Protein AF-A0A0K6II44-F1 (afdb_monomer_lite)

Structure (mmCIF, N/CA/C/O backbone):
data_AF-A0A0K6II44-F1
#
_entry.id   AF-A0A0K6II44-F1
#
loop_
_atom_site.group_PDB
_atom_site.id
_atom_site.type_symbol
_atom_site.label_atom_id
_atom_site.label_alt_id
_atom_site.label_comp_id
_atom_site.label_asym_id
_atom_site.label_entity_id
_atom_site.label_seq_id
_atom_site.pdbx_PDB_ins_code
_atom_site.Cartn_x
_atom_site.Cartn_y
_atom_site.Cartn_z
_atom_site.occupancy
_atom_site.B_iso_or_equiv
_atom_site.auth_seq_id
_atom_site.auth_comp_id
_atom_site.auth_asym_id
_atom_site.auth_atom_id
_atom_site.pdbx_PDB_model_num
ATOM 1 N N . MET A 1 1 ? 29.508 13.859 -15.731 1.00 50.69 1 MET A N 1
ATOM 2 C CA . MET A 1 1 ? 28.636 12.858 -16.375 1.00 50.69 1 MET A CA 1
ATOM 3 C C . MET A 1 1 ? 28.222 11.872 -15.306 1.00 50.69 1 MET A C 1
ATOM 5 O O . MET A 1 1 ? 29.061 11.521 -14.484 1.00 50.69 1 MET A O 1
ATOM 9 N N . SER A 1 2 ? 26.933 11.560 -15.214 1.00 66.50 2 SER A N 1
ATOM 10 C CA . SER A 1 2 ? 26.375 10.743 -14.136 1.00 66.50 2 SER A CA 1
ATOM 11 C C . SER A 1 2 ? 26.191 9.315 -14.628 1.00 66.50 2 SER A C 1
ATOM 13 O O . SER A 1 2 ? 25.327 9.045 -15.466 1.00 66.50 2 SER A O 1
ATOM 15 N N . ASP A 1 3 ? 27.008 8.420 -14.088 1.00 74.88 3 ASP A N 1
ATOM 16 C CA . ASP A 1 3 ? 26.743 6.989 -14.090 1.00 74.88 3 ASP A CA 1
ATOM 17 C C . ASP A 1 3 ? 25.509 6.714 -13.224 1.00 74.88 3 ASP A C 1
ATOM 19 O O . ASP A 1 3 ? 25.262 7.402 -12.225 1.00 74.88 3 ASP A O 1
ATOM 23 N N . PHE A 1 4 ? 24.697 5.733 -13.605 1.00 72.94 4 PHE A N 1
ATOM 24 C CA . PHE A 1 4 ? 23.507 5.372 -12.842 1.00 72.94 4 PHE A CA 1
ATOM 25 C C . PHE A 1 4 ? 23.373 3.867 -12.682 1.00 72.94 4 PHE A C 1
ATOM 27 O O . PHE A 1 4 ? 23.687 3.091 -13.579 1.00 72.94 4 PHE A O 1
ATOM 34 N N . MET A 1 5 ? 22.895 3.475 -11.502 1.00 76.31 5 MET A N 1
ATOM 35 C CA . MET A 1 5 ? 22.726 2.084 -11.121 1.00 76.31 5 MET A CA 1
ATOM 36 C C . MET A 1 5 ? 21.277 1.649 -11.347 1.00 76.31 5 MET A C 1
ATOM 38 O O . MET A 1 5 ? 20.365 2.282 -10.818 1.00 76.31 5 MET A O 1
ATOM 42 N N . ILE A 1 6 ? 21.073 0.575 -12.107 1.00 74.88 6 ILE A N 1
ATOM 43 C CA . ILE A 1 6 ? 19.788 -0.121 -12.257 1.00 74.88 6 ILE A CA 1
ATOM 44 C C . ILE A 1 6 ? 20.033 -1.593 -11.946 1.00 74.88 6 ILE A C 1
ATOM 46 O O . ILE A 1 6 ? 20.929 -2.196 -12.532 1.00 74.88 6 ILE A O 1
ATOM 50 N N . ASP A 1 7 ? 19.265 -2.167 -11.016 1.00 73.38 7 ASP A N 1
ATOM 51 C CA . ASP A 1 7 ? 19.401 -3.568 -10.582 1.00 73.38 7 ASP A CA 1
ATOM 52 C C . ASP A 1 7 ? 20.860 -3.976 -10.253 1.00 73.38 7 ASP A C 1
ATOM 54 O O . ASP A 1 7 ? 21.304 -5.084 -10.550 1.00 73.38 7 ASP A O 1
ATOM 58 N N . GLY A 1 8 ? 21.637 -3.056 -9.668 1.00 75.69 8 GLY A N 1
ATOM 59 C CA . GLY A 1 8 ? 23.044 -3.282 -9.309 1.00 75.69 8 GLY A CA 1
ATOM 60 C C . GLY A 1 8 ? 24.048 -3.176 -10.465 1.00 75.69 8 GLY A C 1
ATOM 61 O O . GLY A 1 8 ? 25.245 -3.330 -10.237 1.00 75.69 8 GLY A O 1
ATOM 62 N N . GLN A 1 9 ? 23.601 -2.883 -11.688 1.00 79.88 9 GLN A N 1
ATOM 63 C CA . GLN A 1 9 ? 24.473 -2.614 -12.832 1.00 79.88 9 GLN A CA 1
ATOM 64 C C . GLN A 1 9 ? 24.636 -1.116 -13.059 1.00 79.88 9 GLN A C 1
ATOM 66 O O . GLN A 1 9 ? 23.660 -0.368 -13.024 1.00 79.88 9 GLN A O 1
ATOM 71 N N . ILE A 1 10 ? 25.875 -0.693 -13.304 1.00 81.88 10 ILE A N 1
ATOM 72 C CA . ILE A 1 10 ? 26.215 0.695 -13.608 1.00 81.88 10 ILE A CA 1
ATOM 73 C C . ILE A 1 10 ? 26.150 0.898 -15.119 1.00 81.88 10 ILE A C 1
ATOM 75 O O . ILE A 1 10 ? 26.803 0.186 -15.879 1.00 81.88 10 ILE A O 1
ATOM 79 N N . TYR A 1 11 ? 25.394 1.904 -15.535 1.00 79.88 11 TYR A N 1
ATOM 80 C CA . TYR A 1 11 ? 25.265 2.324 -16.920 1.00 79.88 11 TYR A CA 1
ATOM 81 C C . TYR A 1 11 ? 25.778 3.755 -17.064 1.00 79.88 11 TYR A C 1
ATOM 83 O O . TYR A 1 11 ? 25.429 4.635 -16.273 1.00 79.88 11 TYR A O 1
ATOM 91 N N . SER A 1 12 ? 26.590 3.992 -18.094 1.00 82.06 12 SER A N 1
ATOM 92 C CA . SER A 1 12 ? 27.005 5.344 -18.465 1.00 82.06 12 SER A CA 1
ATOM 93 C C . SER A 1 12 ? 25.918 5.998 -19.320 1.00 82.06 12 SER A C 1
ATOM 95 O O . SER A 1 12 ? 25.410 5.412 -20.277 1.00 82.06 12 SER A O 1
ATOM 97 N N . SER A 1 13 ? 25.548 7.232 -18.982 1.00 73.06 13 SER A N 1
ATOM 98 C CA . SER A 1 13 ? 24.527 7.995 -19.719 1.00 73.06 13 SER A CA 1
ATOM 99 C C . SER A 1 13 ? 24.983 8.441 -21.107 1.00 73.06 13 SER A C 1
ATOM 101 O O . SER A 1 13 ? 24.138 8.804 -21.931 1.00 73.06 13 SER A O 1
ATOM 103 N N . ASP A 1 14 ? 26.285 8.365 -21.379 1.00 76.75 14 ASP A N 1
ATOM 104 C CA . ASP A 1 14 ? 26.897 8.796 -22.634 1.00 76.75 14 ASP A CA 1
ATOM 105 C C . ASP A 1 14 ? 26.778 7.740 -23.737 1.00 76.75 14 ASP A C 1
ATOM 107 O O . ASP A 1 14 ? 26.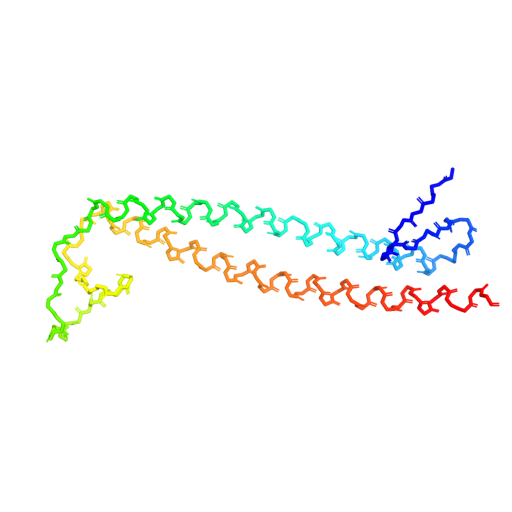788 8.078 -24.919 1.00 76.75 14 ASP A O 1
ATOM 111 N N . VAL A 1 15 ? 26.604 6.470 -23.358 1.00 78.00 15 VAL A N 1
ATOM 112 C CA . VAL A 1 15 ? 26.438 5.350 -24.300 1.00 78.00 15 VAL A CA 1
ATOM 113 C C . VAL A 1 15 ? 24.972 5.002 -24.565 1.00 78.00 15 VAL A C 1
ATOM 115 O O . VAL A 1 15 ? 24.681 4.181 -25.429 1.00 78.00 15 VAL A O 1
ATOM 118 N N . LEU A 1 16 ? 24.032 5.624 -23.846 1.00 83.06 16 LEU A N 1
ATOM 119 C CA . LEU A 1 16 ? 22.608 5.363 -24.027 1.00 83.06 16 LEU A CA 1
ATOM 120 C C . LEU A 1 16 ? 22.013 6.105 -25.230 1.00 83.06 16 LEU A C 1
ATOM 122 O O . LEU A 1 16 ? 22.192 7.313 -25.410 1.00 83.06 16 LEU A O 1
ATOM 126 N N . THR A 1 17 ? 21.154 5.403 -25.968 1.00 89.25 17 THR A N 1
ATOM 127 C CA . THR A 1 17 ? 20.250 6.034 -26.938 1.00 89.25 17 THR A CA 1
ATOM 128 C C . THR A 1 17 ? 19.226 6.935 -26.240 1.00 89.25 17 THR A C 1
ATOM 130 O O . THR A 1 17 ? 18.999 6.843 -25.031 1.00 89.25 17 THR A O 1
ATOM 133 N N . GLU A 1 18 ? 18.571 7.816 -26.997 1.00 89.12 18 GLU A N 1
ATOM 134 C CA . GLU A 1 18 ? 17.443 8.608 -26.487 1.00 89.12 18 GLU A CA 1
ATOM 135 C C . GLU A 1 18 ? 16.313 7.714 -25.950 1.00 89.12 18 GLU A C 1
ATOM 137 O O . GLU A 1 18 ? 15.789 7.959 -24.863 1.00 89.12 18 GLU A O 1
ATOM 142 N N . HIS A 1 19 ? 16.010 6.618 -26.652 1.00 90.50 19 HIS A N 1
ATOM 143 C CA . HIS A 1 19 ? 15.007 5.648 -26.223 1.00 90.50 19 HIS A CA 1
ATOM 144 C C . HIS A 1 19 ? 15.385 4.978 -24.892 1.00 90.50 19 HIS A C 1
ATOM 146 O O . HIS A 1 19 ? 14.587 4.973 -23.954 1.00 90.50 19 HIS A O 1
ATOM 152 N N . SER A 1 20 ? 16.627 4.499 -24.762 1.00 89.44 20 SER A N 1
ATOM 153 C CA . SER A 1 20 ? 17.129 3.907 -23.515 1.00 89.44 20 SER A CA 1
ATOM 154 C C . SER A 1 20 ? 17.127 4.917 -22.360 1.00 89.44 20 SER A C 1
ATOM 156 O O . SER A 1 20 ? 16.807 4.559 -21.229 1.00 89.44 20 SER A O 1
ATOM 158 N N . ARG A 1 21 ? 17.424 6.199 -22.628 1.00 89.56 21 ARG A N 1
ATOM 159 C CA . ARG A 1 21 ? 17.320 7.275 -21.625 1.00 89.56 21 ARG A CA 1
ATOM 160 C C . ARG A 1 21 ? 15.881 7.524 -21.184 1.00 89.56 21 ARG A C 1
ATOM 162 O O . ARG A 1 21 ? 15.647 7.705 -19.992 1.00 89.56 21 ARG A O 1
ATOM 169 N N . SER A 1 22 ? 14.924 7.508 -22.107 1.00 92.06 22 SER A N 1
ATOM 170 C CA . SER A 1 22 ? 13.502 7.649 -21.776 1.00 92.06 22 SER A CA 1
ATOM 171 C C . SER A 1 22 ? 13.020 6.507 -20.871 1.00 92.06 22 SER A C 1
ATOM 173 O O . SER A 1 22 ? 12.429 6.766 -19.824 1.00 92.06 22 SER A O 1
ATOM 175 N N . LEU A 1 23 ? 13.370 5.259 -21.202 1.00 92.75 23 LEU A N 1
ATOM 176 C CA . LEU A 1 23 ? 13.047 4.082 -20.386 1.00 92.75 23 LEU A CA 1
ATOM 177 C C . LEU A 1 23 ? 13.699 4.130 -18.998 1.00 92.75 23 LEU A C 1
ATOM 179 O O . LEU A 1 23 ? 13.052 3.815 -18.003 1.00 92.75 23 LEU A O 1
ATOM 183 N N . MET A 1 24 ? 14.954 4.582 -18.909 1.00 90.50 24 MET A N 1
ATOM 184 C CA . MET A 1 24 ? 15.638 4.809 -17.632 1.00 90.50 24 MET A CA 1
ATOM 185 C C . MET A 1 24 ? 14.885 5.823 -16.757 1.00 90.50 24 MET A C 1
ATOM 187 O O . MET A 1 24 ? 14.714 5.599 -15.559 1.00 90.50 24 MET A O 1
ATOM 191 N N . LEU A 1 25 ? 14.445 6.948 -17.329 1.00 91.44 25 LEU A N 1
ATOM 192 C CA . LEU A 1 25 ? 13.685 7.959 -16.588 1.00 91.44 25 LEU A CA 1
ATOM 193 C C . LEU A 1 25 ? 12.329 7.415 -16.125 1.00 91.44 25 LEU A C 1
ATOM 195 O O . LEU A 1 25 ? 11.955 7.636 -14.975 1.00 91.44 25 LEU A O 1
ATOM 199 N N . ALA A 1 26 ? 11.633 6.663 -16.980 1.00 94.44 26 ALA A N 1
ATOM 200 C CA . ALA A 1 26 ? 10.371 6.013 -16.637 1.00 94.44 26 ALA A CA 1
ATOM 201 C C . ALA A 1 26 ? 10.539 4.980 -15.508 1.00 94.44 26 ALA A C 1
ATOM 203 O O . ALA A 1 26 ? 9.733 4.940 -14.579 1.00 94.44 26 ALA A O 1
ATOM 204 N N . LEU A 1 27 ? 11.623 4.196 -15.539 1.00 93.50 27 LEU A N 1
ATOM 205 C CA . LEU A 1 27 ? 11.961 3.251 -14.477 1.00 93.50 27 LEU A CA 1
ATOM 206 C C . LEU A 1 27 ? 12.195 3.967 -13.142 1.00 93.50 27 LEU A C 1
ATOM 208 O O . LEU A 1 27 ? 11.603 3.587 -12.136 1.00 93.50 27 LEU A O 1
ATOM 212 N N . ARG A 1 28 ? 13.003 5.034 -13.137 1.00 91.44 28 ARG A N 1
ATOM 213 C CA . ARG A 1 28 ? 13.256 5.838 -11.930 1.00 91.44 28 ARG A CA 1
ATOM 214 C C . ARG A 1 28 ? 11.988 6.460 -11.367 1.00 91.44 28 ARG A C 1
ATOM 216 O O . ARG A 1 28 ? 11.828 6.522 -10.153 1.00 91.44 28 ARG A O 1
ATOM 223 N N . PHE A 1 29 ? 11.103 6.925 -12.242 1.00 94.44 29 PHE A N 1
ATOM 224 C CA . PHE A 1 29 ? 9.811 7.455 -11.830 1.00 94.44 29 PHE A CA 1
ATOM 225 C C . PHE A 1 29 ? 8.974 6.376 -11.130 1.00 94.44 29 PHE A C 1
ATOM 227 O O . PHE A 1 29 ? 8.491 6.608 -10.027 1.00 94.44 29 PHE A O 1
ATOM 234 N N . ALA A 1 30 ? 8.884 5.172 -11.705 1.00 96.25 30 ALA A N 1
ATOM 235 C CA . ALA A 1 30 ? 8.182 4.054 -11.074 1.00 96.25 30 ALA A CA 1
ATOM 236 C C . ALA A 1 30 ? 8.807 3.648 -9.723 1.00 96.25 30 ALA A C 1
ATOM 238 O O . ALA A 1 30 ? 8.089 3.358 -8.771 1.00 96.25 30 ALA A O 1
ATOM 239 N N . GLU A 1 31 ? 10.138 3.664 -9.605 1.00 94.88 31 GLU A N 1
ATOM 240 C CA . GLU A 1 31 ? 10.832 3.390 -8.338 1.00 94.88 31 GLU A CA 1
ATOM 241 C C . GLU A 1 31 ? 10.556 4.455 -7.269 1.00 94.88 31 GLU A C 1
ATOM 243 O O . GLU A 1 31 ? 10.357 4.115 -6.100 1.00 94.88 31 GLU A O 1
ATOM 248 N N . GLN A 1 32 ? 10.496 5.730 -7.661 1.00 96.00 32 GLN A N 1
ATOM 249 C CA . GLN A 1 32 ? 10.133 6.823 -6.764 1.00 96.00 32 GLN A CA 1
ATOM 250 C C . GLN A 1 32 ? 8.682 6.692 -6.280 1.00 96.00 32 GLN A C 1
ATOM 252 O O . GLN A 1 32 ? 8.434 6.802 -5.081 1.00 96.00 32 GLN A O 1
ATOM 257 N N . GLU A 1 33 ? 7.745 6.387 -7.179 1.00 97.75 33 GLU A N 1
ATOM 258 C CA . GLU A 1 33 ? 6.340 6.134 -6.830 1.00 97.75 33 GLU A CA 1
ATOM 259 C C . GLU A 1 33 ? 6.211 4.978 -5.826 1.00 97.75 33 GLU A C 1
ATOM 261 O O . GLU A 1 33 ? 5.551 5.120 -4.797 1.00 97.75 33 GLU A O 1
ATOM 266 N N . ILE A 1 34 ? 6.915 3.861 -6.049 1.00 98.06 34 ILE A N 1
ATOM 267 C CA . ILE A 1 34 ? 6.961 2.732 -5.102 1.00 98.06 34 ILE A CA 1
ATOM 268 C C . ILE A 1 34 ? 7.466 3.182 -3.725 1.00 98.06 34 ILE A C 1
ATOM 270 O O . ILE A 1 34 ? 6.911 2.794 -2.691 1.00 98.06 34 ILE A O 1
ATOM 274 N N . TRP A 1 35 ? 8.527 3.991 -3.685 1.00 97.56 35 TRP A N 1
ATOM 275 C CA . TRP A 1 35 ? 9.071 4.510 -2.432 1.00 97.56 35 TRP A CA 1
ATOM 276 C C . TRP A 1 35 ? 8.059 5.402 -1.699 1.00 97.56 35 TRP A C 1
ATOM 278 O O . TRP A 1 35 ? 7.840 5.234 -0.494 1.00 97.56 35 TRP A O 1
ATOM 288 N N . ASP A 1 36 ? 7.391 6.301 -2.420 1.00 98.19 36 ASP A N 1
ATOM 289 C CA . ASP A 1 36 ? 6.383 7.197 -1.857 1.00 98.19 36 ASP A CA 1
ATOM 290 C C . ASP A 1 36 ? 5.140 6.446 -1.362 1.00 98.19 36 ASP A C 1
ATOM 292 O O . ASP A 1 36 ? 4.627 6.748 -0.277 1.00 98.19 36 ASP A O 1
ATOM 296 N N . ILE A 1 37 ? 4.687 5.427 -2.093 1.00 98.50 37 ILE A N 1
ATOM 297 C CA . ILE A 1 37 ? 3.593 4.544 -1.672 1.00 98.50 37 ILE A CA 1
ATOM 298 C C . ILE A 1 37 ? 3.967 3.821 -0.376 1.00 98.50 37 ILE A C 1
ATOM 300 O O . ILE A 1 37 ? 3.209 3.882 0.592 1.00 98.50 37 ILE A O 1
ATOM 304 N N . ASN A 1 38 ? 5.159 3.225 -0.291 1.00 98.19 38 ASN A N 1
ATOM 305 C CA . ASN A 1 38 ? 5.628 2.562 0.931 1.00 98.19 38 ASN A CA 1
ATOM 306 C C . ASN A 1 38 ? 5.681 3.517 2.132 1.00 98.19 38 ASN A C 1
ATOM 308 O O . ASN A 1 38 ? 5.284 3.159 3.246 1.00 98.19 38 ASN A O 1
ATOM 312 N N . ARG A 1 39 ? 6.118 4.763 1.914 1.00 98.44 39 ARG A N 1
ATOM 313 C CA . ARG A 1 39 ? 6.094 5.802 2.950 1.00 98.44 39 ARG A CA 1
ATOM 314 C C . ARG A 1 39 ? 4.665 6.075 3.426 1.00 98.44 39 ARG A C 1
ATOM 316 O O . ARG A 1 39 ? 4.425 6.145 4.632 1.00 98.44 39 ARG A O 1
ATOM 323 N N . ARG A 1 40 ? 3.710 6.208 2.499 1.00 98.38 40 ARG A N 1
ATOM 324 C CA . ARG A 1 40 ? 2.283 6.425 2.808 1.00 98.38 40 ARG A CA 1
ATOM 325 C C . ARG A 1 40 ? 1.671 5.235 3.547 1.00 98.38 40 ARG A C 1
ATOM 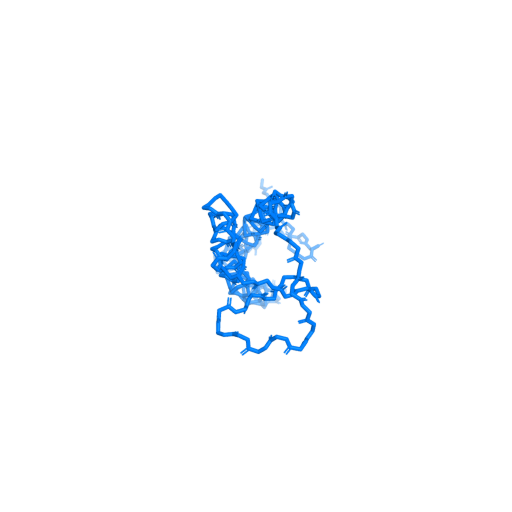327 O O . ARG A 1 40 ? 0.943 5.458 4.512 1.00 98.38 40 ARG A O 1
ATOM 334 N N . VAL A 1 41 ? 2.023 4.002 3.174 1.00 98.31 41 VAL A N 1
ATOM 335 C CA . VAL A 1 41 ? 1.624 2.778 3.890 1.00 98.31 41 VAL A CA 1
ATOM 336 C C . VAL A 1 41 ? 2.101 2.828 5.341 1.00 98.31 41 VAL A C 1
ATOM 338 O O . VAL A 1 41 ? 1.307 2.606 6.253 1.00 98.31 41 VAL A O 1
ATOM 341 N N . GLY A 1 42 ? 3.361 3.201 5.587 1.00 97.62 42 GLY A N 1
ATOM 342 C CA . GLY A 1 42 ? 3.895 3.329 6.949 1.00 97.62 42 GLY A CA 1
ATOM 343 C C . GLY A 1 42 ? 3.137 4.347 7.811 1.00 97.62 42 GLY A C 1
ATOM 344 O O . GLY A 1 42 ? 2.841 4.086 8.983 1.00 97.62 42 GLY A O 1
ATOM 345 N N . VAL A 1 43 ? 2.761 5.489 7.227 1.00 98.00 43 VAL A N 1
ATOM 346 C CA . VAL A 1 43 ? 1.942 6.508 7.905 1.00 98.00 43 VAL A CA 1
ATOM 347 C C . VAL A 1 43 ? 0.542 5.972 8.211 1.00 98.00 43 VAL A C 1
ATOM 349 O O . VAL A 1 43 ? 0.099 6.051 9.359 1.00 98.00 43 VAL A O 1
ATOM 352 N N . ALA A 1 44 ? -0.134 5.386 7.220 1.00 98.00 44 ALA A N 1
ATOM 353 C CA . ALA A 1 44 ? -1.477 4.833 7.383 1.00 98.00 44 ALA A CA 1
ATOM 354 C C . ALA A 1 44 ? -1.504 3.709 8.432 1.00 98.00 44 ALA A C 1
ATOM 356 O O . ALA A 1 44 ? -2.352 3.713 9.322 1.00 98.00 44 ALA A O 1
ATOM 357 N N . GLN A 1 45 ? -0.520 2.807 8.426 1.00 97.75 45 GLN A N 1
ATOM 358 C CA . GLN A 1 45 ? -0.406 1.744 9.425 1.00 97.75 45 GLN A CA 1
ATOM 359 C C . GLN A 1 45 ? -0.205 2.297 10.842 1.00 97.75 45 GLN A C 1
ATOM 361 O O . GLN A 1 45 ? -0.780 1.783 11.803 1.00 97.75 45 GLN A O 1
ATOM 366 N N . THR A 1 46 ? 0.584 3.363 10.989 1.00 98.12 46 THR A N 1
ATOM 367 C CA . THR A 1 46 ? 0.795 4.028 12.283 1.00 98.12 46 THR A CA 1
ATOM 368 C C . THR A 1 46 ? -0.500 4.663 12.798 1.00 98.12 46 THR A C 1
ATOM 370 O O . THR A 1 46 ? -0.854 4.485 13.969 1.00 98.12 46 THR A O 1
ATOM 373 N N . ALA A 1 47 ? -1.244 5.345 11.922 1.00 96.88 47 ALA A N 1
ATOM 374 C CA . ALA A 1 47 ? -2.552 5.909 12.251 1.00 96.88 47 ALA A CA 1
ATOM 375 C C . ALA A 1 47 ? -3.540 4.810 12.668 1.00 96.88 47 ALA A C 1
ATOM 377 O O . ALA A 1 4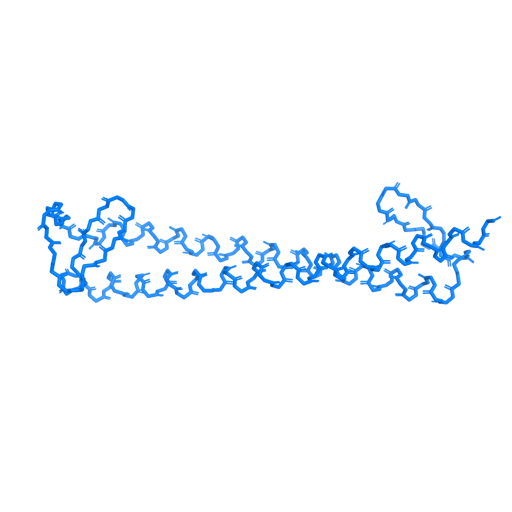7 ? -4.110 4.871 13.760 1.00 96.88 47 ALA A O 1
ATOM 378 N N . ARG A 1 48 ? -3.648 3.743 11.866 1.00 96.81 48 ARG A N 1
ATOM 379 C CA . ARG A 1 48 ? -4.474 2.568 12.161 1.00 96.81 48 ARG A CA 1
ATOM 380 C C . ARG A 1 48 ? -4.165 1.992 13.539 1.00 96.81 48 ARG A C 1
ATOM 382 O O . ARG A 1 48 ? -5.069 1.814 14.350 1.00 96.81 48 ARG A O 1
ATOM 389 N N . ASN A 1 49 ? -2.891 1.728 13.825 1.00 96.19 49 ASN A N 1
ATOM 390 C CA . ASN A 1 49 ? -2.460 1.158 15.102 1.00 96.19 49 ASN A CA 1
ATOM 391 C C . ASN A 1 49 ? -2.820 2.070 16.283 1.00 96.19 49 ASN A C 1
ATOM 393 O O . ASN A 1 49 ? -3.205 1.582 17.346 1.00 96.19 49 ASN A O 1
ATOM 397 N N . THR A 1 50 ? -2.742 3.387 16.086 1.00 97.31 50 THR A N 1
ATOM 398 C CA . THR A 1 50 ? -3.126 4.378 17.097 1.00 97.31 50 THR A CA 1
ATOM 399 C C . THR A 1 50 ? -4.626 4.319 17.376 1.00 97.31 50 THR A C 1
ATOM 401 O O . THR A 1 50 ? -5.024 4.202 18.536 1.00 97.31 50 THR A O 1
ATOM 404 N N . TYR A 1 51 ? -5.465 4.314 16.337 1.00 95.19 51 TYR A N 1
ATOM 405 C CA . TYR A 1 51 ? -6.915 4.190 16.503 1.00 95.19 51 TYR A CA 1
ATOM 406 C C . TYR A 1 51 ? -7.316 2.858 17.137 1.00 95.19 51 TYR A C 1
ATOM 408 O O . TYR A 1 51 ? -8.145 2.846 18.041 1.00 95.19 51 TYR A O 1
ATOM 416 N N . VAL A 1 52 ? -6.677 1.749 16.748 1.00 93.19 52 VAL A N 1
ATOM 417 C CA . VAL A 1 52 ? -6.885 0.426 17.362 1.00 93.19 52 VAL A CA 1
ATOM 418 C C . VAL A 1 52 ? -6.543 0.448 18.853 1.00 93.19 52 VAL A C 1
ATOM 420 O O . VAL A 1 52 ? -7.292 -0.087 19.671 1.00 93.19 52 VAL A O 1
ATOM 423 N N . LEU A 1 53 ? -5.427 1.074 19.232 1.00 94.69 53 LEU A N 1
ATOM 424 C CA . LEU A 1 53 ? -5.004 1.171 20.628 1.00 94.69 53 LEU A CA 1
ATOM 425 C C . LEU A 1 53 ? -6.003 1.967 21.471 1.00 94.69 53 LEU A C 1
ATOM 427 O O . LEU A 1 53 ? -6.285 1.574 22.604 1.00 94.69 53 LEU A O 1
ATOM 431 N N . VAL A 1 54 ? -6.531 3.072 20.939 1.00 94.69 54 VAL A N 1
ATOM 432 C CA . VAL A 1 54 ? -7.537 3.878 21.642 1.00 94.69 54 VAL A CA 1
ATOM 433 C C . VAL A 1 54 ? -8.875 3.146 21.698 1.00 94.69 54 VAL A C 1
ATOM 435 O O . VAL A 1 54 ? -9.440 3.028 22.783 1.00 94.69 54 VAL A O 1
ATOM 438 N N . LEU A 1 55 ? -9.335 2.570 20.583 1.00 92.56 55 LEU A N 1
ATOM 439 C CA . LEU A 1 55 ? -10.577 1.801 20.528 1.00 92.56 55 LEU A CA 1
ATOM 440 C C . LEU A 1 55 ? -10.579 0.680 21.570 1.00 92.56 55 LEU A C 1
ATOM 442 O O . LEU A 1 55 ? -11.526 0.581 22.339 1.00 92.56 55 LEU A O 1
ATOM 446 N N . ASN A 1 56 ? -9.489 -0.084 21.690 1.00 91.00 56 ASN A N 1
ATOM 447 C CA . ASN A 1 56 ? -9.362 -1.157 22.684 1.00 91.00 56 ASN A CA 1
ATOM 448 C C . ASN A 1 56 ? -9.589 -0.706 24.138 1.00 91.00 56 ASN A C 1
ATOM 450 O O . ASN A 1 56 ? -9.998 -1.518 24.964 1.00 91.00 56 ASN A O 1
ATOM 454 N N . LYS A 1 57 ? -9.336 0.569 24.463 1.00 92.19 57 LYS A N 1
ATOM 455 C CA . LYS A 1 57 ? -9.585 1.143 25.798 1.00 92.19 57 LYS A CA 1
ATOM 456 C C . LYS A 1 57 ? -11.037 1.580 26.002 1.00 92.19 57 LYS A C 1
ATOM 458 O O . LYS A 1 57 ? -11.441 1.799 27.139 1.00 92.19 57 LYS A O 1
ATOM 463 N N . LEU A 1 58 ? -11.790 1.737 24.916 1.00 91.81 58 LEU A N 1
ATOM 464 C CA . LEU A 1 58 ? -13.177 2.200 24.897 1.00 91.81 58 LEU A CA 1
ATOM 465 C C . LEU A 1 58 ? -14.179 1.067 24.633 1.00 91.81 58 LEU A C 1
ATOM 467 O O . LEU A 1 58 ? -15.384 1.295 24.727 1.00 91.81 58 LEU A O 1
ATOM 471 N N . LEU A 1 59 ? -13.700 -0.135 24.288 1.00 89.00 59 LEU A N 1
ATOM 472 C CA . LEU A 1 59 ? -14.560 -1.285 24.026 1.00 89.00 59 LEU A CA 1
ATOM 473 C C . LEU A 1 59 ? -15.301 -1.723 25.306 1.00 89.00 59 LEU A C 1
ATOM 475 O O . LEU A 1 59 ? -14.679 -1.836 26.368 1.00 89.00 59 LEU A O 1
ATOM 479 N N . PRO A 1 60 ? -16.610 -2.019 25.213 1.00 86.25 60 PRO A N 1
ATOM 480 C CA . PRO A 1 60 ? -17.387 -2.554 26.324 1.00 86.25 60 PRO A CA 1
ATOM 481 C C . PRO A 1 60 ? -17.009 -4.017 26.611 1.00 86.25 60 PRO A C 1
ATOM 483 O O . PRO A 1 60 ? -16.087 -4.587 26.016 1.00 86.25 60 PRO A O 1
ATOM 486 N N . LYS A 1 61 ? -17.720 -4.660 27.546 1.00 85.38 61 LYS A N 1
ATOM 487 C CA . LYS A 1 61 ? -17.587 -6.111 27.730 1.00 85.38 61 LYS A CA 1
ATOM 488 C C . LYS A 1 61 ? -17.983 -6.818 26.423 1.00 85.38 61 LYS A C 1
ATOM 490 O O . LYS A 1 61 ? -18.999 -6.452 25.843 1.00 85.38 61 LYS A O 1
ATOM 495 N N . PRO A 1 62 ? -17.194 -7.796 25.948 1.00 82.56 62 PRO A N 1
ATOM 496 C CA . PRO A 1 62 ? -17.531 -8.529 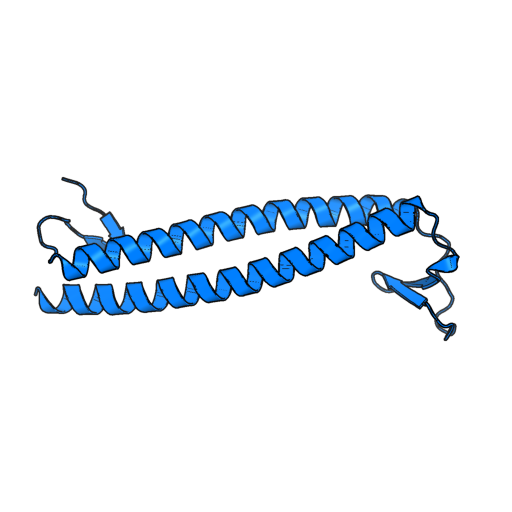24.734 1.00 82.56 62 PRO A CA 1
ATOM 497 C C . PRO A 1 62 ? -18.809 -9.350 24.934 1.00 82.56 62 PRO A C 1
ATOM 499 O O . PRO A 1 62 ? -19.091 -9.807 26.045 1.00 82.56 62 PRO A O 1
ATOM 502 N N . LEU A 1 63 ? -19.542 -9.560 23.844 1.00 81.12 63 LEU A N 1
ATOM 503 C CA . LEU A 1 63 ? -20.697 -10.453 23.804 1.00 81.12 63 LEU A CA 1
ATOM 504 C C . LEU A 1 63 ? -20.257 -11.907 24.000 1.00 81.12 63 LEU A C 1
ATOM 506 O O . LEU A 1 63 ? -19.121 -12.271 23.687 1.00 81.12 63 LEU A O 1
ATOM 510 N N . SER A 1 64 ? -21.171 -12.754 24.477 1.00 76.56 64 SER A N 1
ATOM 511 C CA . SER A 1 64 ? -20.956 -14.203 24.458 1.00 76.56 64 SER A CA 1
ATOM 512 C C . SER A 1 64 ? -20.982 -14.739 23.026 1.00 76.56 64 SER A C 1
ATOM 514 O O . SER A 1 64 ? -21.709 -14.217 22.181 1.00 76.56 64 SER A O 1
ATOM 516 N N . ASP A 1 65 ? -20.250 -15.822 22.763 1.00 69.31 65 ASP A N 1
ATOM 517 C CA . ASP A 1 65 ? -20.076 -16.378 21.413 1.00 69.31 65 ASP A CA 1
ATOM 518 C C . ASP A 1 65 ? -21.389 -16.767 20.701 1.00 69.31 65 ASP A C 1
ATOM 520 O O . ASP A 1 65 ? -21.421 -16.803 19.468 1.00 69.31 65 ASP A O 1
ATOM 524 N N . SER A 1 66 ? -22.472 -16.984 21.460 1.00 62.66 66 SER A N 1
ATOM 525 C CA . SER A 1 66 ? -23.814 -17.365 20.994 1.00 62.66 66 SER A CA 1
ATOM 526 C C . SER A 1 66 ? -24.741 -16.201 20.606 1.00 62.66 66 SER A C 1
ATOM 528 O O . SER A 1 66 ? -25.923 -16.433 20.361 1.00 62.66 66 SER A O 1
ATOM 530 N N . SER A 1 67 ? -24.263 -14.955 20.600 1.00 62.47 67 SER A N 1
ATOM 531 C CA . SER A 1 67 ? -25.090 -13.796 20.242 1.00 62.47 67 SER A CA 1
ATOM 532 C C . SER A 1 67 ? -25.102 -13.571 18.722 1.00 62.47 67 SER A C 1
ATOM 534 O O . SER A 1 67 ? -24.131 -13.052 18.167 1.00 62.47 67 SER A O 1
ATOM 536 N N . ASP A 1 68 ? -26.211 -13.931 18.065 1.00 65.56 68 ASP A N 1
ATOM 537 C CA . ASP A 1 68 ? -26.501 -13.665 16.639 1.00 65.56 68 ASP A CA 1
ATOM 538 C C . ASP A 1 68 ? -27.366 -12.404 16.461 1.00 65.56 68 ASP A C 1
ATOM 540 O O . ASP A 1 68 ? -28.333 -12.358 15.698 1.00 65.56 68 ASP A O 1
ATOM 544 N N . GLU A 1 69 ? -27.044 -11.361 17.219 1.00 69.19 69 GLU A N 1
ATOM 545 C CA . GLU A 1 69 ? -27.755 -10.091 17.133 1.00 69.19 69 GLU A CA 1
ATOM 546 C C . GLU A 1 69 ? -27.340 -9.309 15.873 1.00 69.19 69 GLU A C 1
ATOM 548 O O . GLU A 1 69 ? -26.196 -9.360 15.411 1.00 69.19 69 GLU A O 1
ATOM 553 N N . GLN A 1 70 ? -28.278 -8.568 15.277 1.00 68.06 70 GLN A N 1
ATOM 554 C CA . GLN A 1 70 ? -27.953 -7.695 14.148 1.00 68.06 70 GLN A CA 1
ATOM 555 C C . GLN A 1 70 ? -27.063 -6.537 14.620 1.00 68.06 70 GLN A C 1
ATOM 557 O O . GLN A 1 70 ? -27.311 -5.934 15.660 1.00 68.06 70 GLN A O 1
ATOM 562 N N . GLY A 1 71 ? -26.033 -6.197 13.840 1.00 72.62 71 GLY A N 1
ATOM 563 C CA . GLY A 1 71 ? -25.093 -5.126 14.198 1.00 72.62 71 GLY A CA 1
ATOM 564 C C . GLY A 1 71 ? -23.929 -5.566 15.094 1.00 72.62 71 GLY A C 1
ATOM 565 O O . GLY A 1 71 ? -23.231 -4.712 15.648 1.00 72.62 71 GLY A O 1
ATOM 566 N N . VAL A 1 72 ? -23.697 -6.879 15.213 1.00 80.62 72 VAL A N 1
ATOM 567 C CA . VAL A 1 72 ? -22.492 -7.434 15.835 1.00 80.62 72 VAL A CA 1
ATOM 568 C C . VAL A 1 72 ? -21.265 -7.144 14.967 1.00 80.62 72 VAL A C 1
ATOM 570 O O . VAL A 1 72 ? -21.169 -7.545 13.809 1.00 80.62 72 VAL A O 1
ATOM 573 N N . LEU A 1 73 ? -20.301 -6.454 15.562 1.00 81.75 73 LEU A N 1
ATOM 574 C CA . LEU A 1 73 ? -18.973 -6.198 15.035 1.00 81.75 73 LEU A CA 1
ATOM 575 C C . LEU A 1 73 ? -18.006 -7.237 15.597 1.00 81.75 73 LEU A C 1
ATOM 577 O O . LEU A 1 73 ? -17.999 -7.504 16.799 1.00 81.75 73 LEU A O 1
ATOM 581 N N . THR A 1 74 ? -17.153 -7.788 14.738 1.00 80.50 74 THR A N 1
ATOM 582 C CA . THR A 1 74 ? -16.046 -8.643 15.177 1.00 80.50 74 THR A CA 1
ATOM 583 C C . THR A 1 74 ? -14.765 -7.826 15.175 1.00 80.50 74 THR A C 1
ATOM 585 O O . THR A 1 74 ? -14.371 -7.287 14.142 1.00 80.50 74 THR A O 1
ATOM 588 N N . PHE A 1 75 ? -14.117 -7.726 16.332 1.00 76.31 75 PHE A N 1
ATOM 589 C CA . PHE A 1 75 ? -12.836 -7.048 16.483 1.00 76.31 75 PHE A CA 1
ATOM 590 C C . PHE A 1 75 ? -11.840 -7.993 17.161 1.00 76.31 75 PHE A C 1
ATOM 592 O O . PHE A 1 75 ? -12.012 -8.393 18.316 1.00 76.31 75 PHE A O 1
ATOM 599 N N . GLY A 1 76 ? -10.809 -8.404 16.417 1.00 76.50 76 GLY A N 1
ATOM 600 C CA . GLY A 1 76 ? -9.952 -9.521 16.815 1.00 76.50 76 GLY A CA 1
ATOM 601 C C . GLY A 1 76 ? -10.753 -10.824 16.877 1.00 76.50 76 GLY A C 1
ATOM 602 O O . GLY A 1 76 ? -11.398 -11.201 15.906 1.00 76.50 76 GLY A O 1
ATOM 603 N N . THR A 1 77 ? -10.727 -11.499 18.026 1.00 78.56 77 THR A N 1
ATOM 604 C CA . THR A 1 77 ? -11.512 -12.720 18.285 1.00 78.56 77 THR A CA 1
ATOM 605 C C . THR A 1 77 ? -12.804 -12.459 19.062 1.00 78.56 77 THR A C 1
ATOM 607 O O . THR A 1 77 ? -13.485 -13.405 19.444 1.00 78.56 77 THR A O 1
ATOM 610 N N . LYS A 1 78 ? -13.137 -11.193 19.342 1.00 83.94 78 LYS A N 1
ATOM 611 C CA . LYS A 1 78 ? -14.261 -10.810 20.206 1.00 83.94 78 LYS A CA 1
ATOM 612 C C . LYS A 1 78 ? -15.381 -10.153 19.404 1.00 83.94 78 LYS A C 1
ATOM 614 O O . LYS A 1 78 ? -15.124 -9.442 18.431 1.00 83.94 78 LYS A O 1
ATOM 619 N N . LYS A 1 79 ? -16.619 -10.371 19.849 1.00 84.81 79 LYS A N 1
ATOM 620 C CA . LYS A 1 79 ? -17.842 -9.792 19.281 1.00 84.81 79 LYS A CA 1
ATOM 621 C C . LYS A 1 79 ? -18.353 -8.643 20.155 1.00 84.81 79 LYS A C 1
ATOM 623 O O . LYS A 1 79 ? -18.315 -8.739 21.381 1.00 84.81 79 LYS A O 1
ATOM 628 N N . TYR A 1 80 ? -18.845 -7.581 19.527 1.00 84.44 80 TYR A N 1
ATOM 629 C CA . TYR A 1 80 ? -19.361 -6.373 20.181 1.00 84.44 80 TYR A CA 1
ATOM 630 C C . TYR A 1 80 ? -20.603 -5.867 19.455 1.00 84.44 80 TYR A C 1
ATOM 632 O O . TYR A 1 80 ? -20.654 -5.940 18.232 1.00 84.44 80 TYR A O 1
ATOM 640 N N . LEU A 1 81 ? -21.577 -5.298 20.161 1.00 86.12 81 LEU A N 1
ATOM 641 C CA . LEU A 1 81 ? -22.677 -4.583 19.512 1.00 86.12 81 LEU A CA 1
ATOM 642 C C . LEU A 1 81 ? -22.249 -3.154 19.195 1.00 86.12 81 LEU A C 1
ATOM 644 O O . LEU A 1 81 ? -21.796 -2.428 20.080 1.00 86.12 81 LEU A O 1
ATOM 648 N N . ARG A 1 82 ? -22.450 -2.707 17.950 1.00 83.25 82 ARG A N 1
ATOM 649 C CA . ARG A 1 82 ? -22.163 -1.309 17.584 1.00 83.25 82 ARG A CA 1
ATOM 650 C C . ARG A 1 82 ? -22.982 -0.308 18.407 1.00 83.25 82 ARG A C 1
ATOM 652 O O . ARG A 1 82 ? -22.479 0.761 18.732 1.00 83.25 82 ARG A O 1
ATOM 659 N N . SER A 1 83 ? -24.218 -0.661 18.763 1.00 85.25 83 SER A N 1
ATOM 660 C CA . SER A 1 83 ? -25.112 0.161 19.592 1.00 85.25 83 SER A CA 1
ATOM 661 C C . SER A 1 83 ? -24.625 0.350 21.029 1.00 85.25 83 SER A C 1
ATOM 663 O O . SER A 1 83 ? -25.045 1.295 21.687 1.00 85.25 83 SER A O 1
ATOM 665 N N . GLU A 1 84 ? -23.750 -0.530 21.519 1.00 87.12 84 GLU A N 1
ATOM 666 C CA . GLU A 1 84 ? -23.153 -0.431 22.855 1.00 87.12 84 GLU A CA 1
ATOM 667 C C . GLU A 1 84 ? -21.833 0.350 22.855 1.00 87.12 84 GLU A C 1
ATOM 669 O O . GLU A 1 84 ? -21.280 0.647 23.916 1.00 87.12 84 GLU A O 1
ATOM 674 N N . LEU A 1 85 ? -21.311 0.690 21.673 1.00 88.56 85 LEU A N 1
ATOM 675 C CA . LEU A 1 85 ? -20.129 1.529 21.556 1.00 88.56 85 LEU A CA 1
ATOM 676 C C . LEU A 1 85 ? -20.484 2.981 21.874 1.00 88.56 85 LEU A C 1
ATOM 678 O O . LEU A 1 85 ? -21.484 3.521 21.400 1.00 88.56 85 LEU A O 1
ATOM 682 N N . SER A 1 86 ? -19.606 3.646 22.625 1.00 92.25 86 SER A N 1
ATOM 683 C CA . SER A 1 86 ? -19.691 5.093 22.807 1.00 92.25 86 SER A CA 1
ATOM 684 C C . SER A 1 86 ? -19.533 5.829 21.470 1.00 92.25 86 SER A C 1
ATOM 686 O O . SER A 1 86 ? -19.027 5.281 20.486 1.00 92.25 86 SER A O 1
ATOM 688 N N . GLU A 1 87 ? -19.936 7.100 21.426 1.00 93.19 87 GLU A N 1
ATOM 689 C CA . GLU A 1 87 ? -19.716 7.948 20.247 1.00 93.19 87 GLU A CA 1
ATOM 690 C C . GLU A 1 87 ? -18.223 8.014 19.877 1.00 93.19 87 GLU A C 1
ATOM 692 O O . GLU A 1 87 ? -17.860 7.894 18.710 1.00 93.19 87 GLU A O 1
ATOM 697 N N . GLU A 1 88 ? -17.348 8.113 20.880 1.00 93.50 88 GLU A N 1
ATOM 698 C CA . GLU A 1 88 ? -15.897 8.147 20.680 1.00 93.50 88 GLU A CA 1
ATOM 699 C C . GLU A 1 88 ? -15.348 6.815 20.147 1.00 93.50 88 GLU A C 1
ATOM 701 O O . GLU A 1 88 ? -14.526 6.795 19.231 1.00 93.50 88 GLU A O 1
ATOM 706 N N . ALA A 1 89 ? -15.843 5.681 20.656 1.00 92.56 89 ALA A N 1
ATOM 707 C CA . ALA A 1 89 ? -15.482 4.367 20.129 1.00 92.56 89 ALA A CA 1
ATOM 708 C C . ALA A 1 89 ? -15.930 4.205 18.666 1.00 92.56 89 ALA A C 1
ATOM 710 O O . ALA A 1 89 ? -15.169 3.690 17.847 1.00 92.56 89 ALA A O 1
ATOM 711 N N . ASN A 1 90 ? -17.125 4.694 18.317 1.00 91.00 90 ASN A N 1
ATOM 712 C CA . ASN A 1 90 ? -17.606 4.695 16.935 1.00 91.00 90 ASN A CA 1
ATOM 713 C C . ASN A 1 90 ? -16.713 5.543 16.016 1.00 91.00 90 ASN A C 1
ATOM 715 O O . ASN A 1 90 ? -16.341 5.067 14.948 1.00 91.00 90 ASN A O 1
ATOM 719 N N . LYS A 1 91 ? -16.285 6.739 16.445 1.00 94.44 91 LYS A N 1
ATOM 720 C CA . LYS A 1 91 ? -15.359 7.583 15.663 1.00 94.44 91 LYS A CA 1
ATOM 721 C C . LYS A 1 91 ? -14.040 6.875 15.363 1.00 94.44 91 LYS A C 1
ATOM 723 O O . LYS A 1 91 ? -13.559 6.922 14.233 1.00 94.44 91 LYS A O 1
ATOM 728 N N . HIS A 1 92 ? -13.454 6.198 16.351 1.00 93.94 92 HIS A N 1
ATOM 729 C CA . HIS A 1 92 ? -12.219 5.442 16.138 1.00 93.94 92 HIS A CA 1
ATOM 730 C C . HIS A 1 92 ? -12.418 4.213 15.253 1.00 93.94 92 HIS A C 1
ATOM 732 O O . HIS A 1 92 ? -11.548 3.918 14.438 1.00 93.94 92 HIS A O 1
ATOM 738 N N . LEU A 1 93 ? -13.550 3.517 15.380 1.00 91.56 93 LEU A N 1
ATOM 739 C CA . LEU A 1 93 ? -13.898 2.419 14.484 1.00 91.56 93 LEU A CA 1
ATOM 740 C C . LEU A 1 93 ? -14.008 2.904 13.034 1.00 91.56 93 LEU A C 1
ATOM 742 O O . LEU A 1 93 ? -13.397 2.309 12.151 1.00 91.56 93 LEU A O 1
ATOM 746 N N . ASP A 1 94 ? -14.732 3.996 12.794 1.00 92.00 94 ASP A N 1
ATOM 747 C CA . ASP A 1 94 ? -14.878 4.566 11.454 1.00 92.00 94 ASP A CA 1
ATOM 748 C C . ASP A 1 94 ? -13.518 5.016 10.896 1.00 92.00 94 ASP A C 1
ATOM 750 O O . ASP A 1 94 ? -13.191 4.715 9.750 1.00 92.00 94 ASP A O 1
ATOM 754 N N . ALA A 1 95 ? -12.662 5.627 11.722 1.00 95.56 95 ALA A N 1
ATOM 755 C CA . ALA A 1 95 ? -11.301 5.985 11.325 1.00 95.56 95 ALA A CA 1
ATOM 756 C C . ALA A 1 95 ? -10.437 4.761 10.959 1.00 95.56 95 ALA A C 1
ATOM 758 O O . ALA A 1 95 ? -9.654 4.829 10.010 1.00 95.56 95 ALA A O 1
ATOM 759 N N . ILE A 1 96 ? -10.580 3.633 11.669 1.00 94.44 96 ILE A N 1
ATOM 760 C CA . ILE A 1 96 ? -9.915 2.367 11.313 1.00 94.44 96 ILE A CA 1
ATOM 761 C C . ILE A 1 96 ? -10.411 1.878 9.954 1.00 94.44 96 ILE A C 1
ATOM 763 O O . ILE A 1 96 ? -9.586 1.561 9.104 1.00 94.44 96 ILE A O 1
ATOM 767 N N . LEU A 1 97 ? -11.727 1.857 9.727 1.00 92.56 97 LEU A N 1
ATOM 768 C CA . LEU A 1 97 ? -12.313 1.389 8.468 1.00 92.56 97 LEU A CA 1
ATOM 769 C C . LEU A 1 97 ? -11.872 2.244 7.274 1.00 92.56 97 LEU A C 1
ATOM 771 O O . LEU A 1 97 ? -11.527 1.702 6.226 1.00 92.56 97 LEU A O 1
ATOM 775 N N . GLU A 1 98 ? -11.836 3.567 7.425 1.00 95.50 98 GLU A N 1
ATOM 776 C CA . GLU A 1 98 ? -11.328 4.462 6.378 1.00 95.50 98 GLU A CA 1
ATOM 777 C C . GLU A 1 98 ? -9.823 4.277 6.143 1.00 95.50 98 GLU A C 1
ATOM 779 O O . GLU A 1 98 ? -9.363 4.271 5.000 1.00 95.50 98 GLU A O 1
ATOM 784 N N . THR A 1 99 ? -9.047 4.048 7.206 1.00 96.69 99 THR A N 1
ATOM 785 C CA . THR A 1 99 ? -7.614 3.753 7.067 1.00 96.69 99 THR A CA 1
ATOM 786 C C . THR A 1 99 ? -7.382 2.403 6.381 1.00 96.69 99 THR A C 1
ATOM 788 O O . THR A 1 99 ? -6.465 2.288 5.572 1.00 96.69 99 THR A O 1
ATOM 791 N N . ASP A 1 100 ? -8.225 1.401 6.640 1.00 96.12 100 ASP A N 1
ATOM 792 C CA . ASP A 1 100 ? -8.164 0.089 5.988 1.00 96.12 100 ASP A CA 1
ATOM 793 C C . ASP A 1 100 ? -8.477 0.190 4.490 1.00 96.12 100 ASP A C 1
ATOM 795 O O . ASP A 1 100 ? -7.771 -0.406 3.676 1.00 96.12 100 ASP A O 1
ATOM 799 N N . LYS A 1 101 ? -9.457 1.018 4.102 1.00 96.88 101 LYS A N 1
ATOM 800 C CA . LYS A 1 101 ? -9.710 1.337 2.685 1.00 96.88 101 LYS A CA 1
ATOM 801 C C . LYS A 1 101 ? -8.508 2.016 2.031 1.00 96.88 101 LYS A C 1
ATOM 803 O O . LYS A 1 101 ? -8.132 1.651 0.921 1.00 96.88 101 LYS A O 1
ATOM 808 N N . LEU A 1 102 ? -7.892 2.985 2.712 1.00 97.56 102 LEU A N 1
ATOM 809 C CA . LEU A 1 102 ? -6.699 3.663 2.205 1.00 97.56 102 LEU A CA 1
ATOM 810 C C . LEU A 1 102 ? -5.525 2.690 2.031 1.00 97.56 102 LEU A C 1
ATOM 812 O O . LEU A 1 102 ? -4.829 2.758 1.024 1.00 97.56 102 LEU A O 1
ATOM 816 N N . LEU A 1 103 ? -5.302 1.790 2.991 1.00 97.94 103 LEU A N 1
ATOM 817 C CA . LEU A 1 103 ? -4.256 0.770 2.900 1.00 97.94 103 LEU A CA 1
ATOM 818 C C . LEU A 1 103 ? -4.485 -0.169 1.711 1.00 97.94 103 LEU A C 1
ATOM 820 O O . LEU A 1 103 ? -3.534 -0.449 0.988 1.00 97.94 103 LEU A O 1
ATOM 824 N N . ALA A 1 104 ? -5.730 -0.592 1.474 1.00 97.62 104 ALA A N 1
ATOM 825 C CA . ALA A 1 104 ? -6.078 -1.393 0.304 1.00 97.62 104 ALA A CA 1
ATOM 826 C C . ALA A 1 104 ? -5.784 -0.642 -1.006 1.00 97.62 104 ALA A C 1
ATOM 828 O O . ALA A 1 104 ? -5.092 -1.172 -1.870 1.00 97.62 104 ALA A O 1
ATOM 829 N N . GLN A 1 105 ? -6.201 0.625 -1.114 1.00 98.06 105 GLN A N 1
ATOM 830 C CA . GLN A 1 105 ? -5.917 1.445 -2.296 1.00 98.06 105 GLN A CA 1
ATOM 831 C C . GLN A 1 105 ? -4.412 1.618 -2.539 1.00 98.06 105 GLN A C 1
ATOM 833 O O . GLN A 1 105 ? -3.947 1.505 -3.667 1.00 98.06 105 GLN A O 1
ATOM 838 N N . LEU A 1 106 ? -3.630 1.872 -1.485 1.00 98.31 106 LEU A N 1
ATOM 839 C CA . LEU A 1 106 ? -2.175 1.994 -1.599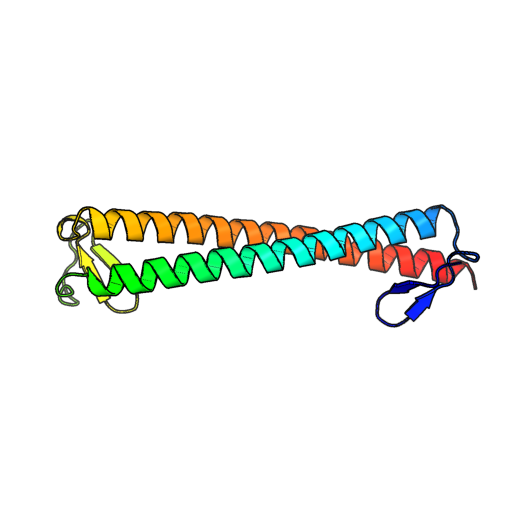 1.00 98.31 106 LEU A CA 1
ATOM 840 C C . LEU A 1 106 ? -1.521 0.691 -2.073 1.00 98.31 106 LEU A C 1
ATOM 842 O O . LEU A 1 106 ? -0.498 0.734 -2.750 1.00 98.31 106 LEU A O 1
ATOM 846 N N . GLN A 1 107 ? -2.092 -0.459 -1.717 1.00 97.62 107 GLN A N 1
ATOM 847 C CA . GLN A 1 107 ? -1.608 -1.756 -2.172 1.00 97.62 107 GLN A CA 1
ATOM 848 C C . GLN A 1 107 ? -1.919 -1.996 -3.657 1.00 97.62 107 GLN A C 1
ATOM 850 O O . GLN A 1 107 ? -1.069 -2.530 -4.372 1.00 97.62 107 GLN A O 1
ATOM 855 N N . ASP A 1 108 ? -3.076 -1.539 -4.137 1.00 98.12 108 ASP A N 1
ATOM 856 C CA . ASP A 1 108 ? -3.404 -1.548 -5.567 1.00 98.12 108 ASP A CA 1
ATOM 857 C C . ASP A 1 108 ? -2.470 -0.612 -6.356 1.00 98.12 108 ASP A C 1
ATOM 859 O O . ASP A 1 108 ? -1.893 -1.012 -7.372 1.00 98.12 108 ASP A O 1
ATOM 863 N N . ASP A 1 109 ? -2.244 0.606 -5.851 1.00 97.88 109 ASP A N 1
ATOM 864 C CA . ASP A 1 109 ? -1.317 1.577 -6.446 1.00 97.88 109 ASP A CA 1
ATOM 865 C C . ASP A 1 109 ? 0.114 1.009 -6.510 1.00 97.88 109 ASP A C 1
ATOM 867 O O . ASP A 1 109 ? 0.811 1.161 -7.518 1.00 97.88 109 ASP A O 1
ATOM 871 N N . TYR A 1 110 ? 0.547 0.305 -5.455 1.00 98.19 110 TYR A N 1
ATOM 872 C CA . TYR A 1 110 ? 1.845 -0.371 -5.418 1.00 98.19 110 TYR A CA 1
ATOM 873 C C . TYR A 1 110 ? 1.966 -1.404 -6.540 1.00 98.19 110 TYR A C 1
ATOM 875 O O . TYR A 1 110 ? 2.961 -1.404 -7.263 1.00 98.19 110 TYR A O 1
ATOM 883 N N . ALA A 1 111 ? 0.953 -2.258 -6.719 1.00 97.94 111 ALA A N 1
ATOM 884 C CA . ALA A 1 111 ? 0.961 -3.294 -7.750 1.00 97.94 111 ALA A CA 1
ATOM 885 C C . ALA A 1 111 ? 1.038 -2.701 -9.169 1.00 97.94 111 ALA A C 1
ATOM 887 O O . ALA A 1 111 ? 1.729 -3.238 -10.044 1.00 97.94 111 ALA A O 1
ATOM 888 N N . 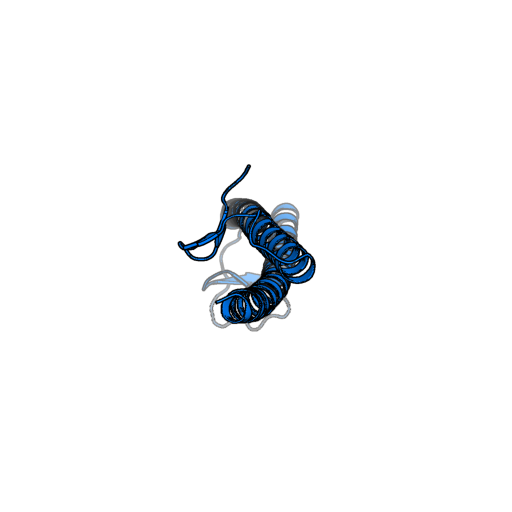ILE A 1 112 ? 0.377 -1.561 -9.400 1.00 97.88 112 ILE A N 1
ATOM 889 C CA . ILE A 1 112 ? 0.470 -0.817 -10.663 1.00 97.88 112 ILE A CA 1
ATOM 890 C C . ILE A 1 112 ? 1.898 -0.299 -10.877 1.00 97.88 112 ILE A C 1
ATOM 892 O O . ILE A 1 112 ? 2.482 -0.521 -11.942 1.00 97.88 112 ILE A O 1
ATOM 896 N N . ALA A 1 113 ? 2.479 0.360 -9.872 1.00 97.88 113 ALA A N 1
ATOM 897 C CA . ALA A 1 113 ? 3.826 0.915 -9.964 1.00 97.88 113 ALA A CA 1
ATOM 898 C C . ALA A 1 113 ? 4.896 -0.181 -10.130 1.00 97.88 113 ALA A C 1
ATOM 900 O O . ALA A 1 113 ? 5.825 -0.027 -10.925 1.00 97.88 113 ALA A O 1
ATOM 901 N N . GLU A 1 114 ? 4.738 -1.322 -9.456 1.00 97.19 114 GLU A N 1
ATOM 902 C CA . GLU A 1 114 ? 5.607 -2.491 -9.602 1.00 97.19 114 GLU A CA 1
ATOM 903 C C . GLU A 1 114 ? 5.524 -3.085 -11.013 1.00 97.19 114 GLU A C 1
ATOM 905 O O . GLU A 1 114 ? 6.553 -3.371 -11.632 1.00 97.19 114 GLU A O 1
ATOM 910 N N . THR A 1 115 ? 4.315 -3.197 -11.569 1.00 98.06 115 THR A N 1
ATOM 911 C CA . THR A 1 115 ? 4.113 -3.647 -12.953 1.00 98.06 115 THR A CA 1
ATOM 912 C C . THR A 1 115 ? 4.796 -2.700 -13.940 1.00 98.06 115 THR A C 1
ATOM 914 O O . THR A 1 115 ? 5.509 -3.150 -14.840 1.00 98.06 115 THR A O 1
ATOM 917 N N . ALA A 1 116 ? 4.642 -1.385 -13.751 1.00 96.69 116 ALA A N 1
ATOM 918 C CA . ALA A 1 116 ? 5.314 -0.381 -14.570 1.00 96.69 116 ALA A CA 1
ATOM 919 C C . ALA A 1 116 ? 6.844 -0.500 -14.464 1.00 96.69 116 ALA A C 1
ATOM 921 O O . ALA A 1 116 ? 7.529 -0.565 -15.487 1.00 96.69 116 ALA A O 1
ATOM 922 N N . ARG A 1 117 ? 7.382 -0.622 -13.242 1.00 96.38 117 ARG A N 1
ATOM 923 C CA . ARG A 1 117 ? 8.813 -0.848 -12.989 1.00 96.38 117 ARG A CA 1
ATOM 924 C C . ARG A 1 117 ? 9.317 -2.089 -13.727 1.00 96.38 117 ARG A C 1
ATOM 926 O O . ARG A 1 117 ? 10.360 -2.031 -14.376 1.00 96.38 117 ARG A O 1
ATOM 933 N N . ALA A 1 118 ? 8.585 -3.200 -13.660 1.00 95.38 118 ALA A N 1
ATOM 934 C CA . ALA A 1 118 ? 8.965 -4.450 -14.313 1.00 95.38 118 ALA A CA 1
ATOM 935 C C . ALA A 1 118 ? 9.008 -4.315 -15.844 1.00 95.38 118 ALA A C 1
ATOM 937 O O . ALA A 1 118 ? 9.966 -4.770 -16.475 1.00 95.38 118 ALA A O 1
ATOM 938 N N . ILE A 1 119 ? 8.007 -3.658 -16.439 1.00 96.38 119 ILE A N 1
ATOM 939 C CA . ILE A 1 119 ? 7.943 -3.414 -17.886 1.00 96.38 119 ILE A CA 1
ATOM 940 C C . ILE A 1 119 ? 9.094 -2.505 -18.327 1.00 96.38 119 ILE A C 1
ATOM 942 O O . ILE A 1 119 ? 9.871 -2.896 -19.197 1.00 96.38 119 ILE A O 1
ATOM 946 N N . TYR A 1 120 ? 9.267 -1.342 -17.692 1.00 95.31 120 TYR A N 1
ATOM 947 C CA . TYR A 1 120 ? 10.340 -0.412 -18.051 1.00 95.31 120 TYR A CA 1
ATOM 948 C C . TYR A 1 120 ? 11.724 -1.017 -17.833 1.00 95.31 120 TYR A C 1
ATOM 950 O O . TYR A 1 120 ? 12.608 -0.824 -18.660 1.00 95.31 120 TYR A O 1
ATOM 958 N N . GLY A 1 121 ? 11.917 -1.794 -16.765 1.00 93.12 121 GLY A N 1
ATOM 959 C CA . GLY A 1 121 ? 13.177 -2.482 -16.496 1.00 93.12 121 GLY A CA 1
ATOM 960 C C . GLY A 1 121 ? 13.504 -3.539 -17.552 1.00 93.12 121 GLY A C 1
ATOM 961 O O . GLY A 1 121 ? 14.643 -3.617 -18.016 1.00 93.12 121 GLY A O 1
ATOM 962 N N . ARG A 1 122 ? 12.511 -4.329 -17.977 1.00 93.88 122 ARG A N 1
ATOM 963 C CA . ARG A 1 122 ? 12.667 -5.300 -19.070 1.00 93.88 122 ARG A CA 1
ATOM 964 C C . ARG A 1 122 ? 13.023 -4.603 -20.382 1.00 93.88 122 ARG A C 1
ATOM 966 O O . ARG A 1 122 ? 13.983 -5.000 -21.039 1.00 93.88 122 ARG A O 1
ATOM 973 N N . ASP A 1 123 ? 12.267 -3.575 -20.749 1.00 93.81 123 ASP A N 1
ATOM 974 C CA . ASP A 1 123 ? 12.430 -2.888 -22.029 1.00 93.81 123 ASP A CA 1
ATOM 975 C C . ASP A 1 123 ? 13.745 -2.092 -22.055 1.00 93.81 123 ASP A C 1
ATOM 977 O O . ASP A 1 123 ? 14.453 -2.086 -23.063 1.00 93.81 123 ASP A O 1
ATOM 981 N N . PHE A 1 124 ? 14.148 -1.508 -20.919 1.00 91.62 124 PHE A N 1
ATOM 982 C CA . PHE A 1 124 ? 15.456 -0.876 -20.761 1.00 91.62 124 PHE A CA 1
ATOM 983 C C . PHE A 1 124 ? 16.580 -1.883 -21.014 1.00 91.62 124 PHE A C 1
ATOM 985 O O . PHE A 1 124 ? 17.428 -1.627 -21.870 1.00 91.62 124 PHE A O 1
ATOM 992 N N . LYS A 1 125 ? 16.550 -3.047 -20.344 1.00 90.00 125 LYS A N 1
ATOM 993 C CA . LYS A 1 125 ? 17.537 -4.129 -20.523 1.00 90.00 125 LYS A CA 1
ATOM 994 C C . LYS A 1 125 ? 17.620 -4.597 -21.975 1.00 90.00 125 LYS A C 1
ATOM 996 O O . LYS A 1 125 ? 18.719 -4.771 -22.496 1.00 90.00 125 LYS A O 1
ATOM 1001 N N . ALA A 1 126 ? 16.479 -4.745 -22.644 1.00 90.88 126 ALA A N 1
ATOM 1002 C CA . ALA A 1 126 ? 16.444 -5.074 -24.064 1.00 90.88 126 ALA A CA 1
ATOM 1003 C C . ALA A 1 126 ? 17.123 -3.980 -24.909 1.00 90.88 126 ALA A C 1
ATOM 1005 O O . ALA A 1 126 ? 18.004 -4.288 -25.709 1.00 90.88 126 ALA A O 1
ATOM 1006 N N . SER A 1 127 ? 16.797 -2.705 -24.668 1.00 89.56 127 SER A N 1
ATOM 1007 C CA . SER A 1 127 ? 17.346 -1.570 -25.426 1.00 89.56 127 SER A CA 1
ATOM 1008 C C . SER A 1 127 ? 18.862 -1.397 -25.286 1.00 89.56 127 SER A C 1
ATOM 1010 O O . SER A 1 127 ? 19.516 -0.936 -26.217 1.00 89.56 127 SER A O 1
ATOM 1012 N N . VAL A 1 128 ? 19.435 -1.759 -24.134 1.00 87.50 128 VAL A N 1
ATOM 1013 C CA . VAL A 1 128 ? 20.886 -1.671 -23.905 1.00 87.50 128 VAL A CA 1
ATOM 1014 C C . VAL A 1 128 ? 21.620 -2.918 -24.381 1.00 87.50 128 VAL A C 1
ATOM 1016 O O . VAL A 1 128 ? 22.754 -2.813 -24.832 1.00 87.50 128 VAL A O 1
ATOM 1019 N N . SER A 1 129 ? 20.969 -4.086 -24.370 1.00 82.75 129 SER A N 1
ATOM 1020 C CA . SER A 1 129 ? 21.549 -5.315 -24.927 1.00 82.75 129 SER A CA 1
ATOM 1021 C C . SER A 1 129 ? 21.787 -5.238 -26.437 1.00 82.75 129 SER A C 1
ATOM 1023 O O . SER A 1 129 ? 22.677 -5.906 -26.942 1.00 82.75 129 SER A O 1
ATOM 1025 N N . THR A 1 130 ? 21.043 -4.386 -27.150 1.00 75.94 130 THR A N 1
ATOM 1026 C CA . THR A 1 130 ? 21.238 -4.123 -28.584 1.00 75.94 130 THR A CA 1
ATOM 1027 C C . THR A 1 130 ? 22.358 -3.121 -28.892 1.00 75.94 130 THR A C 1
ATOM 1029 O O . THR A 1 130 ? 22.601 -2.837 -30.061 1.00 75.94 130 THR A O 1
ATOM 1032 N N . LEU A 1 131 ? 23.002 -2.541 -27.871 1.00 68.88 131 LEU A N 1
ATOM 1033 C CA . LEU A 1 131 ? 24.117 -1.590 -28.023 1.00 68.88 131 LEU A CA 1
ATOM 1034 C C . LEU A 1 131 ? 25.500 -2.260 -27.937 1.00 68.88 131 LEU A C 1
ATOM 1036 O O . LEU A 1 131 ? 26.511 -1.576 -28.104 1.00 68.88 131 LEU A O 1
ATOM 1040 N N . HIS A 1 132 ? 25.538 -3.570 -27.684 1.00 55.75 132 HIS A N 1
ATOM 1041 C CA . HIS A 1 132 ? 26.733 -4.415 -27.666 1.00 55.75 132 HIS A CA 1
ATOM 1042 C C . HIS A 1 132 ? 26.717 -5.389 -28.844 1.00 55.75 132 HIS A C 1
ATOM 1044 O O . HIS A 1 132 ? 27.819 -5.661 -29.368 1.00 55.75 132 HIS A O 1
#

Sequence (132 aa):
MSDFMIDGQIYSSDVLTEHSRSLMLALRFAEQEIWDINRRVGVAQTARNTYVLVLNKLLPKPLSDSSDEQGVLTFGTKKYLRSELSEEANKHLDAILETDKLLAQLQDDYAIAETARAIYGRDFKASVSTLH

Foldseek 3Di:
DDWDDDPNDTDDPVLADPVLVVLVVQLVVLVVLLVVLVVVLVVLVVLLVVLLVVLVVQADPFDDPPDPDPQWDDDPNTTGHPVPGDPSSVVSVVSNVVSVVVNVVSVVSNVVSVVSNVVSSVVSVVRVVVSD

Radius of gyration: 23.96 Å; chains: 1; bounding box: 57×30×56 Å

pLDDT: mean 88.45, std 10.24, range [50.69, 98.5]

Secondary structure (DSSP, 8-state):
--EEEETTEEEETTS--HHHHHHHHHHHHHHHHHHHHHHHHHHHHHHHHHHHHHHHHH--PPPPTT---TTEEEETTEEEEGGGS-HHHHHHHHHHHHHHHHHHHHHHHHHHHHHHHHHHHHHHHHHHHTT-

Organism: NCBI:txid1137284